Protein AF-A0A1H7XB60-F1 (afdb_monomer)

Foldseek 3Di:
DVVVLVVLLVLLVVLLVVLVVLVVVLVDDDPPQDPVNNVVSPCSSVVSNVVSVVSVVVSVVVLVVLVVDPVSVVVVVVVPPD

Secondary structure (DSSP, 8-state):
-HHHHHHHHHHHHHHHHHHHHHHHHHHS--TT--HHHHHHHHHHHHHHHHHHHHHHHHHHHHHHHHHHSHHHHHHHHHHT--
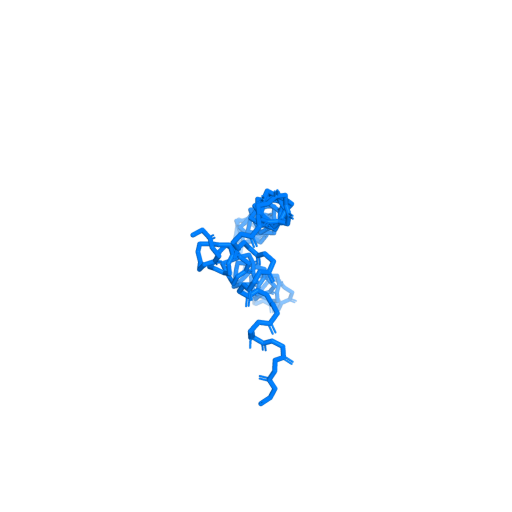
InterPro domains:
  IPR025418 YrhC-like protein [PF14143] (1-70)

Solvent-accessible surface area (backbone atoms only — not comparable to full-atom values): 4360 Å² total; per-residue (Å²): 113,66,67,62,32,52,50,32,40,51,51,16,50,54,34,36,51,53,17,52,52,39,47,54,58,63,71,53,85,52,102,80,70,46,76,66,56,51,52,52,41,51,50,49,19,53,48,30,40,53,52,15,53,52,30,43,49,50,23,52,51,48,48,52,57,32,65,75,32,73,72,41,48,55,53,60,55,57,74,70,55,130

pLDDT: mean 74.99, std 10.7, range [43.06, 91.25]

Mean predicted aligned error: 10.22 Å

Organism: NCBI:txid930146

Structure (mmCIF, N/CA/C/O backbone):
data_AF-A0A1H7XB60-F1
#
_entry.id   AF-A0A1H7XB60-F1
#
loop_
_atom_site.group_PDB
_atom_site.id
_atom_site.type_symbol
_atom_site.label_atom_id
_atom_site.label_alt_id
_atom_site.label_comp_id
_atom_site.label_asym_id
_atom_site.label_entity_id
_atom_site.label_seq_id
_atom_site.pdbx_PDB_ins_code
_atom_site.Cartn_x
_atom_site.Cartn_y
_atom_site.Cartn_z
_atom_site.occupancy
_atom_site.B_iso_or_equiv
_atom_site.auth_seq_id
_atom_site.auth_comp_id
_atom_site.auth_asym_id
_atom_site.auth_atom_id
_atom_site.pdbx_PDB_model_num
ATOM 1 N N . MET A 1 1 ? -23.116 0.129 8.010 1.00 58.69 1 MET A N 1
ATOM 2 C CA . MET A 1 1 ? -21.710 0.477 8.345 1.00 58.69 1 MET A CA 1
ATOM 3 C C . MET A 1 1 ? -20.761 -0.723 8.262 1.00 58.69 1 MET A C 1
ATOM 5 O O . MET A 1 1 ? -19.651 -0.556 7.771 1.00 58.69 1 MET A O 1
ATOM 9 N N . TYR A 1 2 ? -21.187 -1.925 8.675 1.00 63.75 2 TYR A N 1
ATOM 10 C CA . TYR A 1 2 ? -20.382 -3.153 8.583 1.00 63.75 2 TYR A CA 1
ATOM 11 C C . TYR A 1 2 ? -20.063 -3.597 7.147 1.00 63.75 2 TYR A C 1
ATOM 13 O O . TYR A 1 2 ? -18.896 -3.805 6.836 1.00 63.75 2 TYR A O 1
ATOM 21 N N . GLU A 1 3 ? -21.057 -3.663 6.255 1.00 67.31 3 GLU A N 1
ATOM 22 C CA . GLU A 1 3 ? -20.832 -4.025 4.842 1.00 67.31 3 GLU A CA 1
ATOM 23 C C . GLU A 1 3 ? -19.797 -3.114 4.178 1.00 67.31 3 GLU A C 1
ATOM 25 O O . GLU A 1 3 ? -18.801 -3.599 3.658 1.00 67.31 3 GLU A O 1
ATOM 30 N N . LYS A 1 4 ? -19.924 -1.792 4.359 1.00 66.06 4 LYS A N 1
ATOM 31 C CA . LYS A 1 4 ? -18.913 -0.816 3.918 1.00 66.06 4 LYS A CA 1
ATOM 32 C C . LYS A 1 4 ? -17.505 -1.134 4.435 1.00 66.06 4 LYS A C 1
ATOM 34 O O . LYS A 1 4 ? -16.528 -0.975 3.714 1.00 66.06 4 LYS A O 1
ATOM 39 N N . MET A 1 5 ? -17.372 -1.566 5.688 1.00 70.62 5 MET A N 1
ATOM 40 C CA . MET A 1 5 ? -16.074 -1.921 6.268 1.00 70.62 5 MET A CA 1
ATOM 41 C C . MET A 1 5 ? -15.476 -3.180 5.624 1.00 70.62 5 MET A C 1
ATOM 43 O O . MET A 1 5 ? -14.259 -3.244 5.403 1.00 70.62 5 MET A O 1
ATOM 47 N N . VAL A 1 6 ? -16.327 -4.170 5.355 1.00 74.50 6 VAL A N 1
ATOM 48 C CA . VAL A 1 6 ? -15.972 -5.414 4.669 1.00 74.50 6 VAL A CA 1
ATOM 49 C C . VAL A 1 6 ? -15.563 -5.113 3.226 1.00 74.50 6 VAL A C 1
ATOM 51 O O . VAL A 1 6 ? -14.493 -5.558 2.814 1.00 74.50 6 VAL A O 1
ATOM 54 N N . ASP A 1 7 ? -16.303 -4.258 2.521 1.00 77.38 7 ASP A N 1
ATOM 55 C CA . ASP A 1 7 ? -15.964 -3.795 1.173 1.00 77.38 7 ASP A CA 1
ATOM 56 C C . ASP A 1 7 ? -14.596 -3.119 1.134 1.00 77.38 7 ASP A C 1
ATOM 58 O O . ASP A 1 7 ? -13.748 -3.510 0.340 1.00 77.38 7 ASP A O 1
ATOM 62 N N . TYR A 1 8 ? -14.308 -2.173 2.038 1.00 74.38 8 TYR A N 1
ATOM 63 C CA . TYR A 1 8 ? -12.987 -1.530 2.082 1.00 74.38 8 TYR A CA 1
ATOM 64 C C . TYR A 1 8 ? -11.849 -2.518 2.363 1.00 74.38 8 TYR A C 1
ATOM 66 O O . TYR A 1 8 ? -10.737 -2.340 1.862 1.00 74.38 8 TYR A O 1
ATOM 74 N N . ARG A 1 9 ? -12.109 -3.574 3.146 1.00 74.75 9 ARG A N 1
ATOM 75 C CA . ARG A 1 9 ? -11.126 -4.636 3.394 1.00 74.75 9 ARG A CA 1
ATOM 76 C C . ARG A 1 9 ? -10.878 -5.462 2.133 1.00 74.75 9 ARG A C 1
ATOM 78 O O . ARG A 1 9 ? -9.719 -5.692 1.797 1.00 74.75 9 ARG A O 1
ATOM 85 N N . TYR A 1 10 ? -11.933 -5.898 1.446 1.00 82.56 10 TYR A N 1
ATOM 86 C CA . TYR A 1 10 ? -11.805 -6.647 0.194 1.00 82.56 10 TYR A CA 1
ATOM 87 C C . TYR A 1 10 ? -11.173 -5.801 -0.907 1.00 82.56 10 TYR A C 1
ATOM 89 O O . TYR A 1 10 ? -10.287 -6.287 -1.599 1.00 82.56 10 TYR A O 1
ATOM 97 N N . PHE A 1 11 ? -11.531 -4.522 -1.002 1.00 80.56 11 PHE A N 1
ATOM 98 C CA . PHE A 1 11 ? -10.923 -3.584 -1.939 1.00 80.56 11 PHE A CA 1
ATOM 99 C C . PHE A 1 11 ? -9.418 -3.453 -1.688 1.00 80.56 11 PHE A C 1
ATOM 101 O O . PHE A 1 11 ? -8.630 -3.560 -2.620 1.00 80.56 11 PHE A O 1
ATOM 108 N N . GLY A 1 12 ? -9.001 -3.331 -0.421 1.00 78.12 12 GLY A N 1
ATOM 109 C CA . GLY A 1 12 ? -7.587 -3.346 -0.043 1.00 78.12 12 GLY A CA 1
ATOM 110 C C . GLY A 1 12 ? -6.863 -4.633 -0.459 1.00 78.12 12 GLY A C 1
ATOM 111 O O . GLY A 1 12 ? -5.755 -4.556 -0.988 1.00 78.12 12 GLY A O 1
ATOM 112 N N . ILE A 1 13 ? -7.486 -5.803 -0.267 1.00 84.12 13 ILE A N 1
ATOM 113 C CA . ILE A 1 13 ? -6.925 -7.105 -0.672 1.00 84.12 13 ILE A CA 1
ATOM 114 C C . ILE A 1 13 ?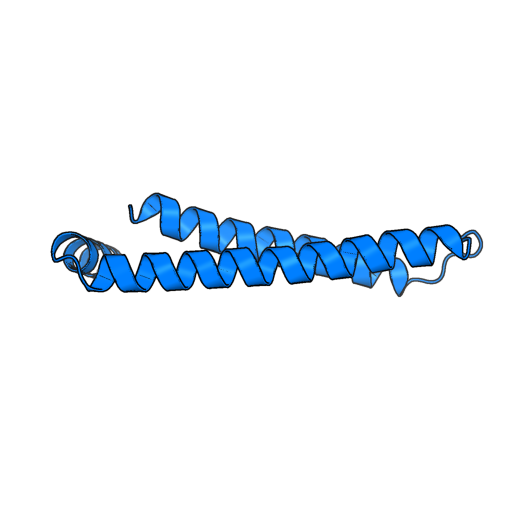 -6.792 -7.195 -2.195 1.00 84.12 13 ILE A C 1
ATOM 116 O O . ILE A 1 13 ? -5.717 -7.527 -2.683 1.00 84.12 13 ILE A O 1
ATOM 120 N N . VAL A 1 14 ? -7.842 -6.856 -2.948 1.00 89.62 14 VAL A N 1
ATOM 121 C CA . VAL A 1 14 ? -7.825 -6.884 -4.420 1.00 89.62 14 VAL A CA 1
ATOM 122 C C . VAL A 1 14 ? -6.738 -5.959 -4.956 1.00 89.62 14 VAL A C 1
ATOM 124 O O . VAL A 1 14 ? -5.957 -6.363 -5.813 1.00 89.62 14 VAL A O 1
ATOM 127 N N . LEU A 1 15 ? -6.627 -4.747 -4.410 1.00 83.25 15 LEU A N 1
ATOM 128 C CA . LEU A 1 15 ? -5.618 -3.785 -4.840 1.00 83.25 15 LEU A CA 1
ATOM 129 C C . LEU A 1 15 ? -4.187 -4.254 -4.533 1.00 83.25 15 LEU A C 1
ATOM 131 O O . LEU A 1 15 ? -3.284 -4.038 -5.337 1.00 83.25 15 LEU A O 1
ATOM 135 N N . LEU A 1 16 ? -3.995 -4.945 -3.404 1.00 86.00 16 LEU A N 1
ATOM 136 C CA . LEU A 1 16 ? -2.722 -5.575 -3.051 1.00 86.00 16 LEU A CA 1
ATOM 137 C C . LEU A 1 16 ? -2.367 -6.704 -4.025 1.00 86.00 16 LEU A C 1
ATOM 139 O O . LEU A 1 16 ? -1.228 -6.797 -4.475 1.00 86.00 16 LEU A O 1
ATOM 143 N N . THR A 1 17 ? -3.343 -7.547 -4.368 1.00 88.56 17 THR A N 1
ATOM 144 C CA . THR A 1 17 ? -3.170 -8.638 -5.331 1.00 88.56 17 THR A CA 1
ATOM 145 C C . THR A 1 17 ? -2.820 -8.098 -6.715 1.00 88.56 17 THR A C 1
ATOM 147 O O . THR A 1 17 ? -1.865 -8.572 -7.322 1.00 88.56 17 THR A O 1
ATOM 150 N N . VAL A 1 18 ? -3.524 -7.067 -7.191 1.00 87.50 18 VAL A N 1
ATOM 151 C CA . VAL A 1 18 ? -3.221 -6.394 -8.465 1.00 87.50 18 VAL A CA 1
ATOM 152 C C . VAL A 1 18 ? -1.793 -5.832 -8.465 1.00 87.50 18 VAL A C 1
ATOM 154 O O . VAL A 1 18 ? -1.052 -6.060 -9.419 1.00 87.50 18 VAL A O 1
ATOM 157 N N . GLY A 1 19 ? -1.365 -5.177 -7.380 1.00 85.62 19 GLY A N 1
ATOM 158 C CA . GLY A 1 19 ? 0.014 -4.699 -7.233 1.00 85.62 19 GLY A CA 1
ATOM 159 C C . GLY A 1 19 ? 1.058 -5.817 -7.264 1.00 85.62 19 GLY A C 1
ATOM 160 O O . GLY A 1 19 ? 2.081 -5.690 -7.936 1.00 85.62 19 GLY A O 1
ATOM 161 N N . ALA A 1 20 ? 0.778 -6.949 -6.613 1.00 86.06 20 ALA A N 1
ATOM 162 C CA . ALA A 1 20 ? 1.650 -8.123 -6.646 1.00 86.06 20 ALA A CA 1
ATOM 163 C C . ALA A 1 20 ? 1.777 -8.717 -8.061 1.00 86.06 20 ALA A C 1
ATOM 1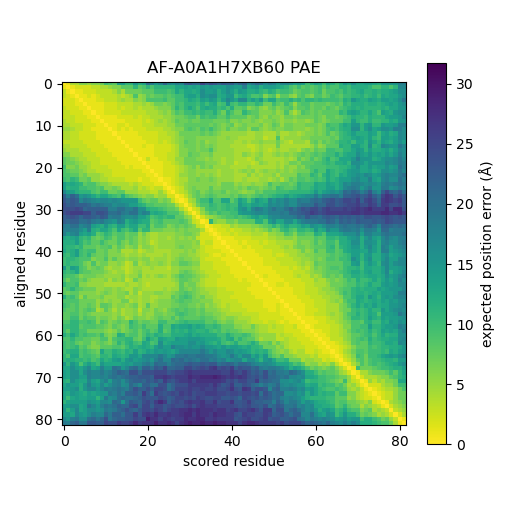65 O O . ALA A 1 20 ? 2.876 -9.087 -8.470 1.00 86.06 20 ALA A O 1
ATOM 166 N N . PHE A 1 21 ? 0.689 -8.756 -8.838 1.00 85.81 21 PHE A N 1
ATOM 167 C CA . PHE A 1 21 ? 0.733 -9.174 -10.243 1.00 85.81 21 PHE A CA 1
ATOM 168 C C . PHE A 1 21 ? 1.531 -8.203 -11.117 1.00 85.81 21 PHE A C 1
ATOM 170 O O . PHE A 1 21 ? 2.328 -8.651 -11.940 1.00 85.81 21 PHE A O 1
ATOM 177 N N . PHE A 1 22 ? 1.388 -6.890 -10.912 1.00 82.69 22 PHE A N 1
ATOM 178 C CA . PHE A 1 22 ? 2.232 -5.911 -11.600 1.00 82.69 22 PHE A CA 1
ATOM 179 C C . PHE A 1 22 ? 3.713 -6.091 -11.257 1.00 82.69 22 PHE A C 1
ATOM 181 O O . PHE A 1 22 ? 4.554 -6.036 -12.148 1.00 82.69 22 PHE A O 1
ATOM 188 N N . TYR A 1 23 ? 4.037 -6.371 -9.993 1.00 82.44 23 TYR A N 1
ATOM 189 C CA . TYR A 1 23 ? 5.406 -6.670 -9.576 1.00 82.44 23 TYR A CA 1
ATOM 190 C C . TYR A 1 23 ? 5.964 -7.947 -10.224 1.00 82.44 23 TYR A C 1
ATOM 192 O O . TYR A 1 23 ? 7.092 -7.948 -10.713 1.00 82.44 23 TYR A O 1
ATOM 200 N N . LEU A 1 24 ? 5.164 -9.015 -10.296 1.00 83.62 24 LEU A N 1
ATOM 201 C CA . LEU A 1 24 ? 5.541 -10.239 -11.009 1.00 83.62 24 LEU A CA 1
ATOM 202 C C . LEU A 1 24 ? 5.786 -9.982 -12.503 1.00 83.62 24 LEU A C 1
ATOM 204 O O . LEU A 1 24 ? 6.732 -10.528 -13.062 1.00 83.62 24 LEU A O 1
ATOM 208 N N . GLY A 1 25 ? 4.987 -9.115 -13.133 1.00 77.00 25 GLY A N 1
ATOM 209 C CA . GLY A 1 25 ? 5.173 -8.708 -14.529 1.00 77.00 25 GLY A CA 1
ATOM 210 C C . GLY A 1 25 ? 6.487 -7.961 -14.795 1.00 77.00 25 GLY A C 1
ATOM 211 O O . GLY A 1 25 ? 7.049 -8.102 -15.876 1.00 77.00 25 GLY A O 1
ATOM 212 N N . ILE A 1 26 ? 7.006 -7.224 -13.807 1.00 76.88 26 ILE A N 1
ATOM 213 C CA . ILE A 1 26 ? 8.318 -6.550 -13.875 1.00 76.88 26 ILE A CA 1
ATOM 214 C C . ILE A 1 26 ? 9.463 -7.554 -13.739 1.00 76.88 26 ILE A C 1
ATOM 216 O O . ILE A 1 26 ? 10.483 -7.437 -14.411 1.00 76.88 26 ILE A O 1
ATOM 220 N N . ILE A 1 27 ? 9.304 -8.542 -12.854 1.00 79.12 27 ILE A N 1
ATOM 221 C CA . ILE A 1 27 ? 10.336 -9.549 -12.582 1.00 79.12 27 ILE A CA 1
ATOM 222 C C . ILE A 1 27 ? 10.601 -10.453 -13.784 1.00 79.12 27 ILE A C 1
ATOM 224 O O . ILE A 1 27 ? 11.704 -10.981 -13.881 1.00 79.12 27 ILE A O 1
ATOM 228 N N . ILE A 1 28 ? 9.627 -10.655 -14.678 1.00 78.69 28 ILE A N 1
ATOM 229 C CA . ILE A 1 28 ? 9.795 -11.485 -15.876 1.00 78.69 28 ILE A CA 1
ATOM 230 C C . ILE A 1 28 ? 10.476 -10.639 -16.966 1.00 78.69 28 ILE A C 1
ATOM 232 O O . ILE A 1 28 ? 9.812 -9.812 -17.603 1.00 78.69 28 ILE A O 1
ATOM 236 N N . PRO A 1 29 ? 11.784 -10.835 -17.231 1.00 65.69 29 PRO A N 1
ATOM 237 C CA . PRO A 1 29 ? 12.473 -10.064 -18.250 1.00 65.69 29 PRO A CA 1
ATOM 238 C C . PRO A 1 29 ? 11.965 -10.501 -19.626 1.00 65.69 29 PRO A C 1
ATOM 240 O O . PRO A 1 29 ? 12.129 -11.649 -20.034 1.00 65.69 29 PRO A O 1
ATOM 243 N N . SER A 1 30 ? 11.340 -9.580 -20.354 1.00 69.81 30 SER A N 1
ATOM 244 C CA . SER A 1 30 ? 11.000 -9.769 -21.767 1.00 69.81 30 SER A CA 1
ATOM 245 C C . SER A 1 30 ? 11.986 -8.990 -22.627 1.00 69.81 30 SER A C 1
ATOM 247 O O . SER A 1 30 ? 12.295 -7.842 -22.323 1.00 69.81 30 SER A O 1
ATOM 249 N N . ALA A 1 31 ? 12.445 -9.580 -23.733 1.00 65.06 31 ALA A N 1
ATOM 250 C CA . ALA A 1 31 ? 13.446 -8.989 -24.632 1.00 65.06 31 ALA A CA 1
ATOM 251 C C . ALA A 1 31 ? 13.034 -7.641 -25.277 1.00 65.06 31 ALA A C 1
ATOM 253 O O . ALA A 1 31 ? 13.831 -7.029 -25.978 1.00 65.06 31 ALA A O 1
ATOM 254 N N . VAL A 1 32 ? 11.799 -7.183 -25.042 1.00 70.19 32 VAL A N 1
ATOM 255 C CA . VAL A 1 32 ? 11.185 -5.973 -25.619 1.00 70.19 32 VAL A CA 1
ATOM 256 C C . VAL A 1 32 ? 10.888 -4.908 -24.547 1.00 70.19 32 VAL A C 1
ATOM 258 O O . VAL A 1 32 ? 10.287 -3.881 -24.841 1.00 70.19 32 VAL A O 1
ATOM 261 N N . GLN A 1 33 ? 11.265 -5.133 -23.285 1.00 67.00 33 GLN A N 1
ATOM 262 C CA . GLN A 1 33 ? 10.898 -4.225 -22.197 1.00 67.00 33 GLN A CA 1
ATOM 263 C C . GLN A 1 33 ? 11.778 -2.968 -22.230 1.00 67.00 33 GLN A C 1
ATOM 265 O O . GLN A 1 33 ? 12.979 -3.025 -21.958 1.00 67.00 33 GLN A O 1
ATOM 270 N N . SER A 1 34 ? 11.185 -1.825 -22.580 1.00 77.06 34 SER A N 1
ATOM 271 C CA . SER A 1 34 ? 11.895 -0.547 -22.568 1.00 77.06 34 SER A CA 1
ATOM 272 C C . SER A 1 34 ? 12.067 -0.062 -21.126 1.00 77.06 34 SER A C 1
ATOM 274 O O . SER A 1 34 ? 11.242 -0.350 -20.257 1.00 77.06 34 SER A O 1
ATOM 276 N N . ALA A 1 35 ? 13.107 0.732 -20.850 1.00 78.38 35 ALA A N 1
ATOM 277 C CA . ALA A 1 35 ? 13.338 1.297 -19.512 1.00 78.38 35 ALA A CA 1
ATOM 278 C C . ALA A 1 35 ? 12.125 2.097 -18.983 1.00 78.38 35 ALA A C 1
ATOM 280 O O . ALA A 1 35 ? 11.863 2.122 -17.781 1.00 78.38 35 ALA A O 1
ATOM 281 N N . SER A 1 36 ? 11.349 2.705 -19.886 1.00 77.06 36 SER A N 1
ATOM 282 C CA . SER A 1 36 ? 10.086 3.384 -19.584 1.00 77.06 36 SER A CA 1
ATOM 283 C C . SER A 1 36 ? 8.988 2.436 -19.094 1.00 77.06 36 SER A C 1
ATOM 285 O O . SER A 1 36 ? 8.291 2.774 -18.140 1.00 77.06 36 SER A O 1
ATOM 287 N N . ASP A 1 37 ? 8.849 1.247 -19.690 1.00 78.88 37 ASP A N 1
ATOM 288 C CA . ASP A 1 37 ? 7.829 0.263 -19.300 1.00 78.88 37 ASP A CA 1
ATOM 289 C C . ASP A 1 37 ? 8.079 -0.251 -17.881 1.00 78.88 37 ASP A C 1
ATOM 291 O O . ASP A 1 37 ? 7.149 -0.358 -17.077 1.00 78.88 37 ASP A O 1
ATOM 295 N N . ILE A 1 38 ? 9.351 -0.483 -17.540 1.00 82.31 38 ILE A N 1
ATOM 296 C CA . ILE A 1 38 ? 9.783 -0.869 -16.190 1.00 82.31 38 ILE A CA 1
ATOM 297 C C . ILE A 1 38 ? 9.433 0.231 -15.185 1.00 82.31 38 ILE A C 1
ATOM 299 O O . ILE A 1 38 ? 8.901 -0.049 -14.112 1.00 82.31 38 ILE A O 1
ATOM 303 N N . TYR A 1 39 ? 9.687 1.496 -15.524 1.00 84.38 39 TYR A N 1
ATOM 304 C CA . TYR A 1 39 ? 9.427 2.609 -14.613 1.00 84.38 39 TYR A CA 1
ATOM 305 C C . TYR A 1 39 ? 7.926 2.810 -14.361 1.00 84.38 39 TYR A C 1
ATOM 307 O O . TYR A 1 39 ? 7.505 2.986 -13.217 1.00 84.38 39 TYR A O 1
ATOM 315 N N . ILE A 1 40 ? 7.106 2.725 -15.414 1.00 84.75 40 ILE A N 1
ATOM 316 C CA . ILE A 1 40 ? 5.646 2.877 -15.332 1.00 84.75 40 ILE A CA 1
ATOM 317 C C . ILE A 1 40 ? 5.024 1.732 -14.528 1.00 84.75 40 ILE A C 1
ATOM 319 O O . ILE A 1 40 ? 4.224 1.973 -13.623 1.00 84.75 40 ILE A O 1
ATOM 323 N N . SER A 1 41 ? 5.410 0.490 -14.813 1.00 81.50 41 SER A N 1
ATOM 324 C CA . SER A 1 41 ? 4.914 -0.685 -14.088 1.00 81.50 41 SER A CA 1
ATOM 325 C C . SER A 1 41 ? 5.360 -0.684 -12.622 1.00 81.50 41 SER A C 1
ATOM 327 O O . SER A 1 41 ? 4.556 -0.980 -11.736 1.00 81.50 41 SER A O 1
ATOM 329 N N . THR A 1 42 ? 6.596 -0.263 -12.334 1.00 85.44 42 THR A N 1
ATOM 330 C CA . THR A 1 42 ? 7.104 -0.100 -10.960 1.00 85.44 42 THR A CA 1
ATOM 331 C C . THR A 1 42 ? 6.330 0.979 -10.205 1.00 85.44 42 THR A C 1
ATOM 333 O O . THR A 1 42 ? 5.938 0.770 -9.052 1.00 85.44 42 THR A O 1
ATOM 336 N N . ALA A 1 43 ? 6.052 2.114 -10.852 1.00 87.75 43 ALA A N 1
ATOM 337 C CA . ALA A 1 43 ? 5.239 3.180 -10.276 1.00 87.75 43 ALA A CA 1
ATOM 338 C C . ALA A 1 43 ? 3.794 2.718 -10.022 1.00 87.75 43 ALA A C 1
ATOM 340 O O . ALA A 1 43 ? 3.245 2.999 -8.957 1.00 87.75 43 ALA A O 1
ATOM 341 N N . ALA A 1 44 ? 3.197 1.954 -10.942 1.00 87.00 44 ALA A N 1
ATOM 342 C CA . ALA A 1 44 ? 1.855 1.392 -10.787 1.00 87.00 44 ALA A CA 1
ATOM 343 C C . ALA A 1 44 ? 1.782 0.361 -9.645 1.00 87.00 44 ALA A C 1
ATOM 345 O O . ALA A 1 44 ? 0.876 0.414 -8.810 1.00 87.00 44 ALA A O 1
ATOM 346 N N . SER A 1 45 ? 2.769 -0.533 -9.553 1.00 87.19 45 SER A N 1
ATOM 347 C CA . SER A 1 45 ? 2.902 -1.497 -8.456 1.00 87.19 45 SER A CA 1
ATOM 348 C C . SER A 1 45 ? 3.041 -0.788 -7.102 1.00 87.19 45 SER A C 1
ATOM 350 O O . SER A 1 45 ? 2.248 -1.013 -6.188 1.00 87.19 45 SER A O 1
ATOM 352 N N . THR A 1 46 ? 3.957 0.177 -6.998 1.00 88.56 46 THR A N 1
ATOM 353 C CA . THR A 1 46 ? 4.162 0.957 -5.766 1.00 88.56 46 THR A CA 1
ATOM 354 C C . THR A 1 46 ? 2.922 1.778 -5.396 1.00 88.56 46 THR A C 1
ATOM 356 O O . THR A 1 46 ? 2.520 1.813 -4.233 1.00 88.56 46 THR A O 1
ATOM 359 N N . GLY A 1 47 ? 2.269 2.402 -6.381 1.00 90.50 47 GLY A N 1
ATOM 360 C CA . GLY A 1 47 ? 1.038 3.166 -6.190 1.00 90.50 4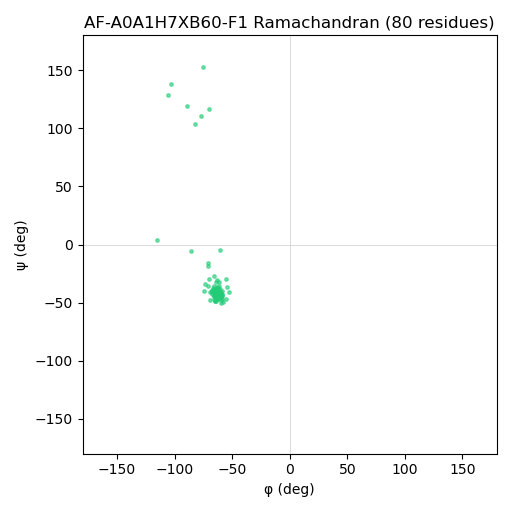7 GLY A CA 1
ATOM 361 C C . GLY A 1 47 ? -0.118 2.302 -5.691 1.00 90.50 47 GLY A C 1
ATOM 362 O O . GLY A 1 47 ? -0.770 2.659 -4.712 1.00 90.50 47 GLY A O 1
ATOM 363 N N . SER A 1 48 ? -0.341 1.136 -6.302 1.00 85.62 48 SER A N 1
ATOM 364 C CA . SER A 1 48 ? -1.381 0.192 -5.865 1.00 85.62 48 SER A CA 1
ATOM 365 C C . SER A 1 48 ? -1.123 -0.354 -4.456 1.00 85.62 48 SER A C 1
ATOM 367 O O . SER A 1 48 ? -2.061 -0.462 -3.663 1.00 85.62 48 SER A O 1
ATOM 369 N N . LEU A 1 49 ? 0.141 -0.594 -4.094 1.00 86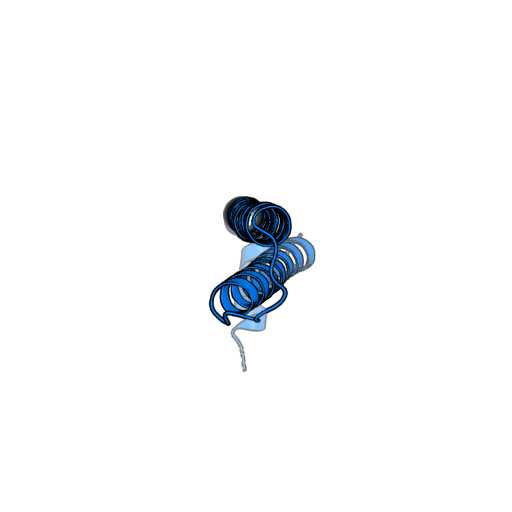.44 49 LEU A N 1
ATOM 370 C CA . LEU A 1 49 ? 0.533 -0.989 -2.742 1.00 86.44 49 LEU A CA 1
ATOM 371 C C . LEU A 1 49 ? 0.234 0.113 -1.715 1.00 86.44 49 LEU A C 1
ATOM 373 O O . LEU A 1 49 ? -0.397 -0.151 -0.690 1.00 86.44 49 LEU A O 1
ATOM 377 N N . LEU A 1 50 ? 0.636 1.358 -1.992 1.00 91.25 50 LEU A N 1
ATOM 378 C CA . LEU A 1 50 ? 0.349 2.505 -1.122 1.00 91.25 50 LEU A CA 1
ATOM 379 C C . LEU A 1 50 ? -1.157 2.712 -0.947 1.00 91.25 50 LEU A C 1
ATOM 381 O O . LEU A 1 50 ? -1.637 2.891 0.175 1.00 91.25 50 LEU A O 1
ATOM 385 N N . LEU A 1 51 ? -1.912 2.633 -2.041 1.00 87.12 51 LEU A N 1
ATOM 386 C CA . LEU A 1 51 ? -3.359 2.799 -2.018 1.00 87.12 51 LEU A CA 1
ATOM 387 C C . LEU A 1 51 ? -4.031 1.658 -1.232 1.00 87.12 51 LEU A C 1
ATOM 389 O O . LEU A 1 51 ? -4.928 1.915 -0.429 1.00 87.12 51 LEU A O 1
ATOM 393 N N . SER A 1 52 ? -3.535 0.421 -1.352 1.00 82.69 52 SER A N 1
ATOM 394 C CA . SER A 1 52 ? -3.989 -0.715 -0.539 1.00 82.69 52 SER A CA 1
ATOM 395 C C . SER A 1 52 ? -3.788 -0.447 0.955 1.00 82.69 52 SER A C 1
ATOM 397 O O . SER A 1 52 ? -4.725 -0.595 1.742 1.00 82.69 52 SER A O 1
ATOM 399 N N . ILE A 1 53 ? -2.608 0.037 1.360 1.00 85.69 53 ILE A N 1
ATOM 400 C CA . ILE A 1 53 ? -2.313 0.375 2.762 1.00 85.69 53 ILE A CA 1
ATOM 401 C C . ILE A 1 53 ? -3.288 1.438 3.294 1.00 85.69 53 ILE A C 1
ATOM 403 O O . ILE A 1 53 ? -3.755 1.327 4.433 1.00 85.69 53 ILE A O 1
ATOM 407 N N . VAL A 1 54 ? -3.636 2.440 2.481 1.00 86.44 54 VAL A N 1
ATOM 408 C CA . VAL A 1 54 ? -4.632 3.466 2.833 1.00 86.44 54 VAL A CA 1
ATOM 409 C C . VAL A 1 54 ? -6.015 2.843 3.047 1.00 86.44 54 VAL A C 1
ATOM 411 O O . VAL A 1 54 ? -6.636 3.090 4.083 1.00 86.44 54 VAL A O 1
ATOM 414 N N . PHE A 1 55 ? -6.475 1.974 2.143 1.00 78.38 55 PHE A N 1
ATOM 415 C CA . PHE A 1 55 ? -7.746 1.256 2.303 1.00 78.38 55 PHE A CA 1
ATOM 416 C C . PHE A 1 55 ? -7.758 0.343 3.537 1.00 78.38 55 PHE A C 1
ATOM 418 O O . PHE A 1 55 ? -8.744 0.309 4.277 1.00 78.38 55 PHE A O 1
ATOM 425 N N . PHE A 1 56 ? -6.645 -0.327 3.841 1.00 77.50 56 PHE A N 1
ATOM 426 C CA . PHE A 1 56 ? -6.498 -1.117 5.065 1.00 77.50 56 PHE A CA 1
ATOM 427 C C . PHE A 1 56 ? -6.552 -0.256 6.334 1.00 77.50 56 PHE A C 1
ATOM 429 O O . PHE A 1 56 ? -7.151 -0.665 7.333 1.00 77.50 56 PHE A O 1
ATOM 436 N N . ARG A 1 57 ? -5.957 0.943 6.315 1.00 80.25 57 ARG A N 1
ATOM 437 C CA . ARG A 1 57 ? -6.041 1.915 7.419 1.00 80.25 57 ARG A CA 1
ATOM 438 C C . ARG A 1 57 ? -7.471 2.419 7.611 1.00 80.25 57 ARG A C 1
ATOM 440 O O . ARG A 1 57 ? -7.945 2.442 8.745 1.00 80.25 57 ARG A O 1
ATOM 447 N N . LEU A 1 58 ? -8.166 2.757 6.524 1.00 77.75 58 LEU A N 1
ATOM 448 C CA . LEU A 1 58 ? -9.579 3.150 6.535 1.00 77.75 58 LEU A CA 1
ATOM 449 C C . LEU A 1 58 ? -10.463 2.034 7.100 1.00 77.75 58 LEU A C 1
ATOM 451 O O . LEU A 1 58 ? -11.235 2.285 8.021 1.00 77.75 58 LEU A O 1
ATOM 455 N N . SER A 1 59 ? -10.288 0.790 6.639 1.00 72.75 59 SER A N 1
ATOM 456 C CA . SER A 1 59 ? -11.020 -0.373 7.158 1.00 72.75 59 SER A CA 1
ATOM 457 C C . SER A 1 59 ? -10.764 -0.593 8.656 1.00 72.75 59 SER A C 1
ATOM 459 O O . SER A 1 59 ? -11.703 -0.824 9.416 1.00 72.75 59 SER A O 1
ATOM 461 N N . LYS A 1 60 ? -9.514 -0.441 9.125 1.00 73.31 60 LYS A N 1
ATOM 462 C CA . LYS A 1 60 ? -9.191 -0.502 10.563 1.00 73.31 60 LYS A CA 1
ATOM 463 C C . LYS A 1 60 ? -9.843 0.623 11.368 1.00 73.31 60 LYS A C 1
ATOM 465 O O . LYS A 1 60 ? -10.305 0.365 12.476 1.00 73.31 60 LYS A O 1
ATOM 470 N N . SE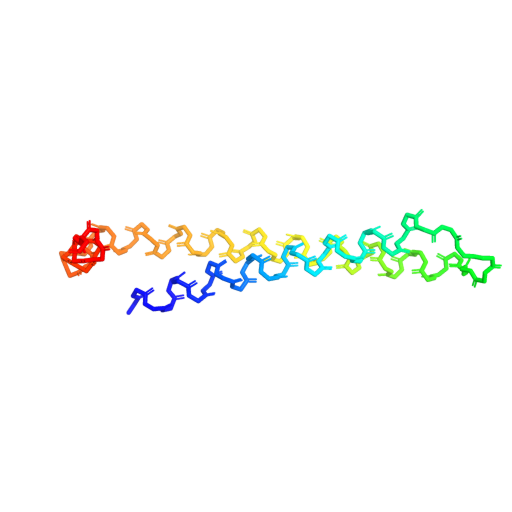R A 1 61 ? -9.879 1.841 10.832 1.00 75.25 61 SER A N 1
ATOM 471 C CA . SER A 1 61 ? -10.534 2.983 11.479 1.00 75.25 61 SER A CA 1
ATOM 472 C C . SER A 1 61 ? -12.043 2.756 11.604 1.00 75.25 61 SER A C 1
ATOM 474 O O . SER A 1 61 ? -12.605 2.886 12.690 1.00 75.25 61 SER A O 1
ATOM 476 N N . LEU A 1 62 ? -12.680 2.292 10.524 1.00 69.12 62 LEU A N 1
ATOM 477 C CA . LEU A 1 62 ? -14.105 1.964 10.506 1.00 69.12 62 LEU A CA 1
ATOM 478 C C . LEU A 1 62 ? -14.431 0.809 11.463 1.00 69.12 62 LEU A C 1
ATOM 480 O O . LEU A 1 62 ? -15.430 0.864 12.169 1.00 69.12 62 LEU A O 1
ATOM 484 N N . ARG A 1 63 ? -13.547 -0.195 11.568 1.00 67.81 63 ARG A N 1
ATOM 485 C CA . ARG A 1 63 ? -13.667 -1.272 12.565 1.00 67.81 63 ARG A CA 1
ATOM 486 C C . ARG A 1 63 ? -13.676 -0.751 13.986 1.00 67.81 63 ARG A C 1
ATOM 488 O O . ARG A 1 63 ? -14.436 -1.249 14.805 1.00 67.81 63 ARG A O 1
ATOM 495 N N . LYS A 1 64 ? -12.799 0.208 14.279 1.00 72.06 64 LYS A N 1
ATOM 496 C CA . LYS A 1 64 ? -12.691 0.798 15.609 1.00 72.06 64 LYS A CA 1
ATOM 497 C C . LYS A 1 64 ? -13.984 1.531 15.974 1.00 72.06 64 LYS A C 1
ATOM 499 O O . LYS A 1 64 ? -14.527 1.266 17.036 1.00 72.06 64 LYS A O 1
ATOM 504 N N . GLN A 1 65 ? -14.524 2.329 15.049 1.00 69.12 65 GLN A N 1
ATOM 505 C CA . GLN A 1 65 ? -15.818 3.000 15.227 1.00 69.12 65 GLN A CA 1
ATOM 506 C C . GLN A 1 65 ? -16.985 2.011 15.379 1.00 69.12 65 GLN A C 1
ATOM 508 O O . GLN A 1 65 ? -17.886 2.238 16.181 1.00 69.12 65 GLN A O 1
ATOM 513 N N . LEU A 1 66 ? -16.958 0.888 14.653 1.00 63.75 66 LEU A N 1
ATOM 514 C CA . LEU A 1 66 ? -17.973 -0.160 14.788 1.00 63.75 66 LEU A CA 1
ATOM 515 C C . LEU A 1 66 ? -17.946 -0.857 16.148 1.00 63.75 66 LEU A C 1
ATOM 517 O O . LEU A 1 66 ? -18.999 -1.214 16.651 1.00 63.75 66 LEU A O 1
ATOM 521 N N . ILE A 1 67 ? -16.762 -1.085 16.719 1.00 67.44 67 ILE A N 1
ATOM 522 C CA . ILE A 1 67 ? -16.622 -1.715 18.042 1.00 67.44 67 ILE A CA 1
ATOM 523 C C . ILE A 1 67 ? -17.092 -0.766 19.152 1.00 67.44 67 ILE A C 1
ATOM 525 O O . ILE A 1 67 ? -17.589 -1.228 20.171 1.00 67.44 67 ILE A O 1
ATOM 529 N N . GLU A 1 68 ? -16.970 0.547 18.945 1.00 67.69 68 GLU A N 1
ATOM 530 C CA . GLU A 1 68 ? -17.523 1.565 19.848 1.00 67.69 68 GLU A CA 1
ATOM 531 C C . GLU A 1 68 ? -19.058 1.651 19.806 1.00 67.69 68 GLU A C 1
ATOM 533 O O . GLU A 1 68 ? -19.652 2.216 20.718 1.00 67.69 68 GLU A O 1
ATOM 538 N N . THR A 1 69 ? -19.713 1.080 18.788 1.00 64.88 69 THR A N 1
ATOM 539 C CA . THR A 1 69 ? -21.177 1.105 18.646 1.00 64.88 69 THR A CA 1
ATOM 540 C C . THR A 1 69 ? -21.776 -0.263 18.989 1.00 64.88 69 THR A C 1
ATOM 542 O O . THR A 1 69 ? -21.376 -1.282 18.426 1.00 64.88 69 THR A O 1
ATOM 545 N N . GLU A 1 70 ? -22.774 -0.294 19.875 1.00 58.56 70 GLU A N 1
ATOM 546 C CA . GLU A 1 70 ? -23.439 -1.519 20.362 1.00 58.56 70 GLU A CA 1
ATOM 547 C C . GLU A 1 70 ? -23.988 -2.402 19.217 1.00 58.56 70 GLU A C 1
ATOM 549 O O . GLU A 1 70 ? -23.814 -3.622 19.216 1.00 58.56 70 GLU A O 1
ATOM 554 N N . GLU A 1 71 ? -24.502 -1.779 18.152 1.00 61.00 71 GLU A N 1
ATOM 555 C CA . GLU A 1 71 ? -24.985 -2.450 16.934 1.00 61.00 71 GLU A CA 1
ATOM 556 C C . GLU A 1 71 ? -23.875 -3.188 16.156 1.00 61.00 71 GLU A C 1
ATOM 558 O O . GLU A 1 71 ? -24.109 -4.224 15.529 1.00 61.00 71 GLU A O 1
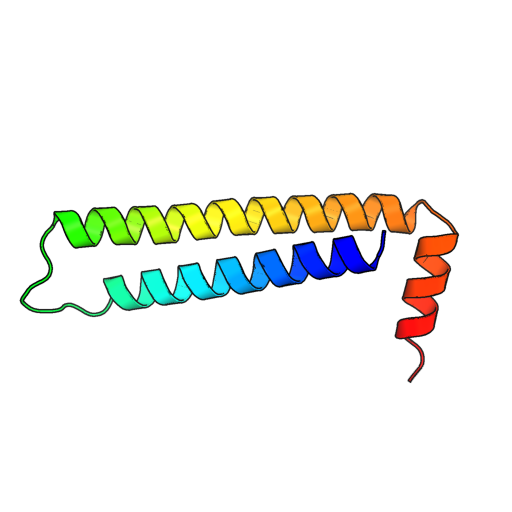ATOM 563 N N . GLY A 1 72 ? -22.636 -2.682 16.183 1.00 58.62 72 GLY A N 1
ATOM 564 C CA . GLY A 1 72 ? -21.501 -3.301 15.494 1.00 58.62 72 GLY A CA 1
ATOM 565 C C . GLY A 1 72 ? -21.012 -4.572 16.192 1.00 58.62 72 GLY A C 1
ATOM 566 O O . GLY A 1 72 ? -20.618 -5.533 15.527 1.00 58.62 72 GLY A O 1
ATOM 567 N N . MET A 1 73 ? -21.091 -4.610 17.524 1.00 58.59 73 MET A N 1
ATOM 568 C CA . MET A 1 73 ? -20.781 -5.789 18.340 1.00 58.59 73 MET A CA 1
ATOM 569 C C . MET A 1 73 ? -21.793 -6.920 18.120 1.00 58.59 73 MET A C 1
ATOM 571 O O . MET A 1 73 ? -21.397 -8.082 17.974 1.00 58.59 73 MET A O 1
ATOM 575 N N . GLU A 1 74 ? -23.084 -6.593 18.021 1.00 61.50 74 GLU A N 1
ATOM 576 C CA . GLU A 1 74 ? -24.145 -7.584 17.821 1.00 61.50 74 GLU A CA 1
ATOM 577 C C . GLU A 1 74 ? -24.017 -8.297 16.459 1.00 61.50 74 GLU A C 1
ATOM 579 O O . GLU A 1 74 ? -24.093 -9.528 16.386 1.00 61.50 74 GLU A O 1
ATOM 584 N N . TYR A 1 75 ? -23.684 -7.568 15.388 1.00 61.91 75 TYR A N 1
ATOM 585 C CA . TYR A 1 75 ? -23.460 -8.149 14.056 1.00 61.91 75 TYR A CA 1
ATOM 586 C C . TYR A 1 75 ? -22.185 -9.005 13.959 1.00 61.91 75 TYR A C 1
ATOM 588 O O . TYR A 1 75 ? -22.221 -10.090 13.372 1.00 61.91 75 TYR A O 1
ATOM 596 N N . ILE A 1 76 ? -21.072 -8.578 14.575 1.00 63.00 76 ILE A N 1
ATOM 597 C CA . ILE A 1 76 ? -19.838 -9.388 14.645 1.00 63.00 76 ILE A CA 1
ATOM 598 C C . ILE A 1 76 ? -20.097 -10.698 15.408 1.00 63.00 76 ILE A C 1
ATOM 600 O O . ILE A 1 76 ? -19.552 -11.743 15.045 1.00 63.00 76 ILE A O 1
ATOM 604 N N . SER A 1 77 ? -20.946 -10.665 16.442 1.00 62.47 77 SER A N 1
ATOM 605 C CA . SER A 1 77 ? -21.318 -11.853 17.218 1.00 62.47 77 SER A CA 1
ATOM 606 C C . SER A 1 77 ? -22.218 -12.824 16.438 1.00 62.47 77 SER A C 1
ATOM 608 O O . SER A 1 77 ? -22.029 -14.038 16.542 1.00 62.47 77 SER A O 1
ATOM 610 N N . LYS A 1 78 ? -23.132 -12.313 15.594 1.00 60.28 78 LYS A N 1
ATOM 611 C CA . LYS A 1 78 ? -24.000 -13.127 14.726 1.00 60.28 78 LYS A CA 1
ATOM 612 C C . LYS A 1 78 ? -23.230 -13.851 13.624 1.00 60.28 78 LYS A C 1
ATOM 614 O O . LYS A 1 78 ? -23.514 -15.015 13.381 1.00 60.28 78 LYS A O 1
ATOM 619 N N . GLN A 1 79 ? -22.228 -13.222 13.004 1.00 62.59 79 GLN A N 1
ATOM 620 C CA . GLN A 1 79 ? -21.418 -13.881 11.964 1.00 62.59 79 GLN A CA 1
ATOM 621 C C . GLN A 1 79 ? -20.478 -14.968 12.528 1.00 62.59 79 GLN A C 1
ATOM 623 O 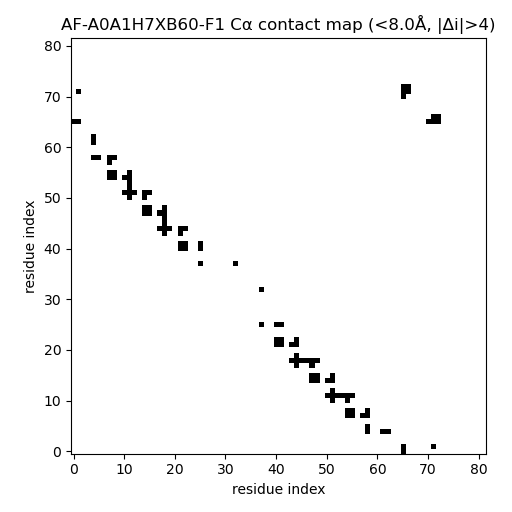O . GLN A 1 79 ? -19.979 -15.812 11.790 1.00 62.59 79 GLN A O 1
ATOM 628 N N . LYS A 1 80 ? -20.207 -14.950 13.839 1.00 53.16 80 LYS A N 1
ATOM 629 C CA . LYS A 1 80 ? -19.348 -15.937 14.509 1.00 53.16 80 LYS A CA 1
ATOM 630 C C . LYS A 1 80 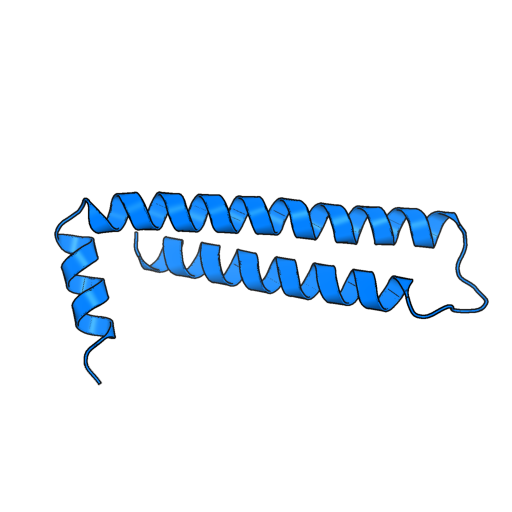? -20.089 -17.204 14.949 1.00 53.16 80 LYS A C 1
ATOM 632 O O . LYS A 1 80 ? -19.435 -18.112 15.461 1.00 53.16 80 LYS A O 1
ATOM 637 N N . ARG A 1 81 ? -21.419 -17.258 14.810 1.00 43.06 81 ARG A N 1
ATOM 638 C CA . ARG A 1 81 ? -22.194 -18.470 15.091 1.00 43.06 81 ARG A CA 1
ATOM 639 C C . ARG A 1 81 ? -22.270 -19.318 13.813 1.00 43.06 81 ARG A C 1
ATOM 641 O O . ARG A 1 81 ? -22.732 -18.779 12.808 1.00 43.06 81 ARG A O 1
ATOM 648 N N . PRO A 1 82 ? -21.753 -20.562 13.839 1.00 48.22 82 PRO A N 1
ATOM 649 C CA . PRO A 1 82 ? -21.856 -21.487 12.714 1.00 48.22 82 PRO A CA 1
ATOM 650 C C . PRO A 1 82 ? -23.311 -21.869 12.428 1.00 48.22 82 PRO A C 1
ATOM 652 O O . PRO A 1 82 ? -24.128 -21.839 13.380 1.00 48.22 82 PRO A O 1
#

Radius of gyration: 18.05 Å; Cα contacts (8 Å, |Δi|>4): 55; chains: 1; bounding box: 38×25×46 Å

Sequence (82 aa):
MYEKMVDYRYFGIVLLTVGAFFYLGIIIPSAVQSASDIYISTAASTGSLLLSIVFFRLSKSLRKQLIETEEGMEYISKQKRP